Protein AF-A0A356ZD11-F1 (afdb_monomer)

pLDDT: mean 93.84, std 7.94, range [56.38, 97.88]

Foldseek 3Di:
DVPPDDDDPVSVVVVDPDDDDDDPDDDPVNVVPDPDDDDDPQDPVRDDDDDDDDDDPVCVVVVVVVVVVVVVVVD

Sequence (75 aa):
ALDNRPLKFNEFDDKIDQVVFVSATPGDYEIDKSARVVEQIIRPTGLMDPEIEVRPTLNQIDDLMREIREVVDRV

Mean predicted aligned error: 5.63 Å

Solvent-accessible surface area (backbone atoms only — not comparable to full-atom values): 5433 Å² total; per-residue (Å²): 137,83,78,87,64,81,75,52,69,66,66,47,55,78,70,55,90,79,87,85,88,86,64,97,75,72,52,70,69,58,58,74,71,42,95,70,90,85,87,84,83,80,47,98,85,68,69,73,83,80,88,85,84,91,74,68,78,78,65,42,67,62,53,50,56,48,55,52,50,59,56,60,75,72,110

Radius of gyration: 22.37 Å; Cα contacts (8 Å, |Δi|>4): 7; chains: 1; bounding box: 37×28×62 Å

Secondary structure (DSSP, 8-state):
----SPPPHHHH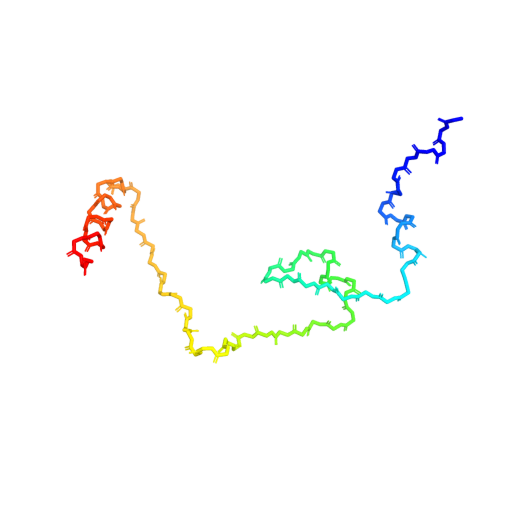HTT-S------SS--HHHHHH-S--------TT-PPPPP-----STTHHHHHHHHHHHHHTT-

Structure (mmCIF, N/CA/C/O backbone):
data_AF-A0A356ZD11-F1
#
_entry.id   AF-A0A356ZD11-F1
#
loop_
_atom_site.group_PDB
_atom_site.id
_atom_site.type_symbol
_atom_site.label_atom_id
_atom_site.label_alt_id
_atom_site.label_comp_id
_atom_site.label_asym_id
_atom_site.label_entity_id
_atom_site.label_seq_id
_atom_site.pdbx_PDB_ins_code
_atom_site.Cartn_x
_atom_site.Cartn_y
_atom_site.Cartn_z
_atom_site.occupancy
_atom_site.B_iso_or_equiv
_atom_site.auth_seq_id
_atom_site.auth_comp_id
_atom_site.auth_asym_id
_atom_site.auth_atom_id
_atom_site.pdbx_PDB_model_num
ATOM 1 N N . ALA A 1 1 ? 9.745 15.137 34.713 1.00 56.38 1 ALA A N 1
ATOM 2 C CA . ALA A 1 1 ? 9.928 15.511 33.292 1.00 56.38 1 ALA A CA 1
ATOM 3 C C . ALA A 1 1 ? 10.135 14.271 32.407 1.00 56.38 1 ALA A C 1
ATOM 5 O O . ALA A 1 1 ? 10.978 14.279 31.522 1.00 56.38 1 ALA A O 1
ATOM 6 N N . LEU A 1 2 ? 9.351 13.213 32.646 1.00 58.25 2 LEU A N 1
ATOM 7 C CA . LEU A 1 2 ? 9.259 12.011 31.798 1.00 58.25 2 LEU A CA 1
ATOM 8 C C . LEU A 1 2 ? 7.964 12.018 30.960 1.00 58.25 2 LEU A C 1
ATOM 10 O O . LEU A 1 2 ? 7.753 11.139 30.132 1.00 58.25 2 LEU A O 1
ATOM 14 N N . ASP A 1 3 ? 7.123 13.034 31.172 1.00 73.38 3 ASP A N 1
ATOM 15 C CA . ASP A 1 3 ? 5.753 13.128 30.661 1.00 73.38 3 ASP A CA 1
ATOM 16 C C . ASP A 1 3 ? 5.643 13.875 29.328 1.00 73.38 3 ASP A C 1
ATOM 18 O O . ASP A 1 3 ? 4.586 13.872 28.709 1.00 73.38 3 ASP A O 1
ATOM 22 N N . ASN A 1 4 ? 6.727 14.504 28.858 1.0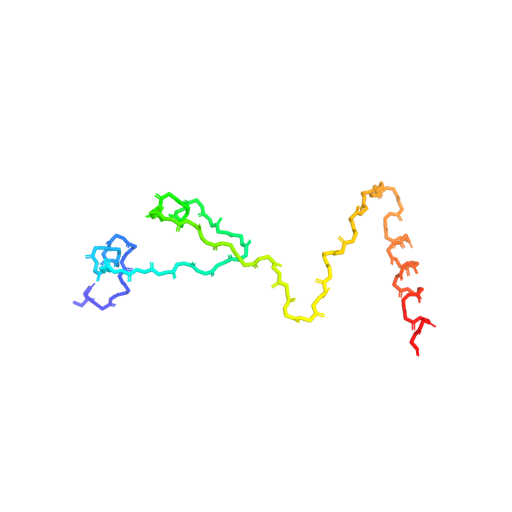0 83.38 4 ASN A N 1
ATOM 23 C CA . ASN A 1 4 ? 6.754 15.164 27.555 1.00 83.38 4 ASN A CA 1
ATOM 24 C C . ASN A 1 4 ? 7.393 14.249 26.509 1.00 83.38 4 ASN A C 1
ATOM 26 O O . ASN A 1 4 ? 8.547 14.427 26.116 1.00 83.38 4 ASN A O 1
ATOM 30 N N . ARG A 1 5 ? 6.640 13.232 26.101 1.00 92.94 5 ARG A N 1
ATOM 31 C CA . ARG A 1 5 ? 7.001 12.345 24.996 1.00 92.94 5 ARG A CA 1
ATOM 32 C C . ARG A 1 5 ? 5.794 12.125 24.085 1.00 92.94 5 ARG A C 1
ATOM 34 O O . ARG A 1 5 ? 4.661 12.302 24.533 1.00 92.94 5 ARG A O 1
ATOM 41 N N . PRO A 1 6 ? 6.010 11.673 22.842 1.00 94.69 6 PRO A N 1
ATOM 42 C CA . PRO A 1 6 ? 4.928 11.169 22.013 1.00 94.69 6 PRO A CA 1
ATOM 43 C C . PRO A 1 6 ? 4.200 10.000 22.685 1.00 94.69 6 PRO A C 1
ATOM 45 O O . PRO A 1 6 ? 4.783 9.257 23.487 1.00 94.69 6 PRO A O 1
ATOM 48 N N . LEU A 1 7 ? 2.931 9.826 22.322 1.00 94.62 7 LEU A N 1
ATOM 49 C CA . LEU A 1 7 ? 2.155 8.654 22.704 1.00 94.62 7 LEU A CA 1
ATOM 50 C C . LEU A 1 7 ? 2.781 7.395 22.101 1.00 94.62 7 LEU A C 1
ATOM 52 O O . LEU A 1 7 ? 3.278 7.398 20.973 1.00 94.62 7 LEU A O 1
ATOM 56 N N . LYS A 1 8 ? 2.740 6.308 22.861 1.00 95.25 8 LYS A N 1
ATOM 57 C CA . LYS A 1 8 ? 2.928 4.967 22.319 1.00 95.25 8 LYS A CA 1
ATOM 58 C C . LYS A 1 8 ? 1.705 4.603 21.488 1.00 95.25 8 LYS A C 1
ATOM 60 O O . LYS A 1 8 ? 0.627 5.163 21.660 1.00 95.25 8 LYS A O 1
ATOM 65 N N . PHE A 1 9 ? 1.876 3.626 20.611 1.00 94.69 9 PHE A N 1
ATOM 66 C CA . PHE A 1 9 ? 0.835 3.217 19.678 1.00 94.69 9 PHE A CA 1
ATOM 67 C C . PHE A 1 9 ? -0.481 2.816 20.361 1.00 94.69 9 PHE A C 1
ATOM 69 O O . PHE A 1 9 ? -1.536 3.291 19.971 1.00 94.69 9 PHE A O 1
ATOM 76 N N . ASN A 1 10 ? -0.413 2.025 21.433 1.00 95.06 10 ASN A N 1
ATOM 77 C CA . ASN A 1 10 ? -1.586 1.641 22.220 1.00 95.06 10 ASN A CA 1
ATOM 78 C C . ASN A 1 10 ? -2.259 2.841 22.910 1.00 95.06 10 ASN A C 1
ATOM 80 O O . ASN A 1 10 ? -3.474 2.953 22.894 1.00 95.06 10 ASN A O 1
ATOM 84 N N . GLU A 1 11 ? -1.472 3.777 23.455 1.00 95.81 11 GLU A N 1
ATOM 85 C CA . GLU A 1 11 ? -1.993 5.004 24.079 1.00 95.81 11 GLU A CA 1
ATOM 86 C C . GLU A 1 11 ? -2.709 5.910 23.065 1.00 95.81 11 GLU A C 1
ATOM 88 O O . GLU A 1 11 ? -3.583 6.690 23.442 1.00 95.81 11 GLU A O 1
ATOM 93 N N . PHE A 1 12 ? -2.299 5.849 21.797 1.00 95.31 12 PHE A N 1
ATOM 94 C CA . PHE A 1 12 ? -2.953 6.534 20.690 1.00 95.31 12 PHE A CA 1
ATOM 95 C C . PHE A 1 12 ? -4.218 5.792 20.242 1.00 95.31 12 PHE A C 1
ATOM 97 O O . PHE A 1 12 ? -5.262 6.428 20.137 1.00 95.31 12 PHE A O 1
ATOM 104 N N . ASP A 1 13 ? -4.146 4.473 20.048 1.00 93.94 13 ASP A N 1
ATOM 105 C CA . ASP A 1 13 ? -5.281 3.645 19.617 1.00 93.94 13 ASP A CA 1
ATOM 106 C C . ASP A 1 13 ? -6.450 3.709 20.614 1.00 93.94 13 ASP A C 1
ATOM 108 O O . ASP A 1 13 ? -7.589 3.922 20.213 1.00 93.94 13 ASP A O 1
ATOM 112 N N . ASP A 1 14 ? -6.165 3.680 21.921 1.00 95.19 14 ASP A N 1
ATOM 113 C CA . ASP A 1 14 ? -7.177 3.808 22.984 1.00 95.19 14 ASP A CA 1
ATOM 114 C C . ASP A 1 14 ? -7.878 5.182 23.007 1.00 95.19 14 ASP A C 1
ATOM 116 O O . ASP A 1 14 ? -8.914 5.353 23.651 1.00 95.19 14 ASP A O 1
ATOM 120 N N . LYS A 1 15 ? -7.301 6.199 22.353 1.00 95.94 15 LYS A N 1
ATOM 121 C CA . LYS A 1 15 ? -7.858 7.561 22.282 1.00 95.94 15 LYS A CA 1
ATOM 122 C C . LYS A 1 15 ? -8.655 7.819 21.007 1.00 95.94 15 LYS A C 1
ATOM 124 O O . LYS A 1 15 ? -9.238 8.897 20.882 1.00 95.94 15 LYS A O 1
ATOM 129 N N . ILE A 1 16 ? -8.661 6.880 20.068 1.00 94.38 16 ILE A N 1
ATOM 130 C CA . ILE A 1 16 ? -9.360 7.007 18.794 1.0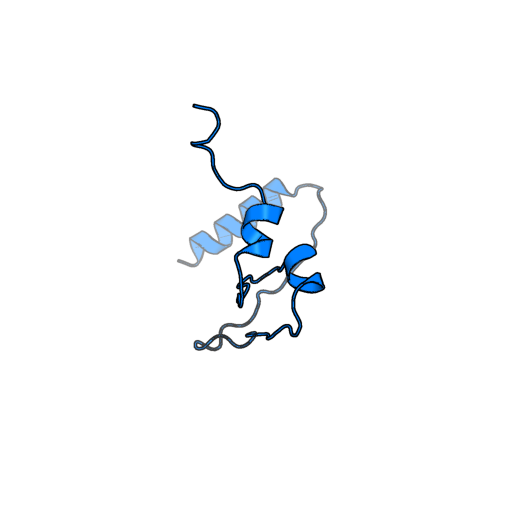0 94.38 16 ILE A CA 1
ATOM 131 C C . ILE A 1 16 ? -10.717 6.324 18.906 1.00 94.38 16 ILE A C 1
ATOM 133 O O . ILE A 1 16 ? -10.806 5.137 19.192 1.00 94.38 16 ILE A O 1
ATOM 137 N N . ASP A 1 17 ? -11.774 7.081 18.627 1.00 93.75 17 ASP A N 1
ATOM 138 C CA . ASP A 1 17 ? -13.136 6.545 18.558 1.00 93.75 17 ASP A CA 1
ATOM 139 C C . ASP A 1 17 ? -13.449 6.000 17.152 1.00 93.75 17 ASP A C 1
ATOM 141 O O . ASP A 1 17 ? -13.856 4.855 16.976 1.00 93.75 17 ASP A O 1
ATOM 145 N N . GLN A 1 18 ? -13.175 6.800 16.115 1.00 95.31 18 GLN A N 1
ATOM 146 C CA . GLN A 1 18 ? -13.335 6.408 14.715 1.00 95.31 18 GLN A CA 1
ATOM 147 C C . GLN A 1 18 ? -12.152 6.895 13.882 1.00 95.31 18 GLN A C 1
ATOM 149 O O . GLN A 1 18 ? -11.691 8.028 14.031 1.00 95.31 18 GLN A O 1
ATOM 154 N N . VAL A 1 19 ? -11.680 6.046 12.971 1.00 95.81 19 VAL A N 1
ATOM 155 C CA . VAL A 1 19 ? -10.572 6.346 12.061 1.00 95.81 19 VAL A CA 1
ATOM 156 C C . VAL A 1 19 ? -10.824 5.717 10.698 1.00 95.81 19 VAL A C 1
ATOM 158 O O . VAL A 1 19 ? -11.425 4.649 10.595 1.00 95.81 19 VAL A O 1
ATOM 161 N N . VAL A 1 20 ? -10.369 6.399 9.648 1.00 96.75 20 VAL A N 1
ATOM 162 C CA . VAL A 1 20 ? -10.348 5.884 8.278 1.00 96.75 20 VAL A CA 1
ATOM 163 C C . VAL A 1 20 ? -8.892 5.793 7.843 1.00 96.75 20 VAL A C 1
ATOM 165 O O . VAL A 1 20 ? -8.200 6.810 7.787 1.00 96.75 20 VAL A O 1
ATOM 168 N N . PHE A 1 21 ? -8.436 4.582 7.540 1.00 97.38 21 PHE A N 1
ATOM 169 C CA . PHE A 1 21 ? -7.117 4.342 6.962 1.00 97.38 21 PHE A CA 1
ATOM 170 C C . PHE A 1 21 ? -7.183 4.526 5.442 1.00 97.38 21 PHE A C 1
ATOM 172 O O . PHE A 1 21 ? -8.098 4.017 4.795 1.00 97.38 21 PHE A O 1
ATOM 179 N N . VAL A 1 22 ? -6.240 5.279 4.871 1.00 97.56 22 VAL A N 1
ATOM 180 C CA . VAL A 1 22 ? -6.205 5.586 3.432 1.00 97.56 22 VAL A CA 1
ATOM 181 C C . VAL A 1 22 ? -4.838 5.206 2.880 1.00 97.56 22 VAL A C 1
ATOM 183 O O . VAL A 1 22 ? -3.849 5.892 3.123 1.00 97.56 22 VAL A O 1
ATOM 186 N N . SER A 1 23 ? -4.794 4.113 2.121 1.00 97.25 23 SER A N 1
ATOM 187 C CA . SER A 1 23 ? -3.584 3.593 1.484 1.00 97.25 23 SER A CA 1
ATOM 188 C C . SER A 1 23 ? -3.946 2.836 0.205 1.00 97.25 23 SER A C 1
ATOM 190 O O . SER A 1 23 ? -5.006 2.220 0.129 1.00 97.25 23 SER A O 1
ATOM 192 N N . ALA A 1 24 ? -3.058 2.861 -0.794 1.00 96.69 24 ALA A N 1
ATOM 193 C CA . ALA A 1 24 ? -3.159 1.987 -1.968 1.00 96.69 24 ALA A CA 1
ATOM 194 C C . ALA A 1 24 ? -2.701 0.547 -1.659 1.00 96.69 24 ALA A C 1
ATOM 196 O O . ALA A 1 24 ? -3.045 -0.384 -2.379 1.00 96.69 24 ALA A O 1
ATOM 197 N N . THR A 1 25 ? -1.924 0.375 -0.587 1.00 96.69 25 THR A N 1
ATOM 198 C CA . THR A 1 25 ? -1.383 -0.901 -0.106 1.00 96.69 25 THR A CA 1
ATOM 199 C C . THR A 1 25 ? -1.513 -0.923 1.422 1.00 96.69 25 THR A C 1
ATOM 201 O O . THR A 1 25 ? -0.546 -0.580 2.112 1.00 96.69 25 THR A O 1
ATOM 204 N N . PRO A 1 26 ? -2.714 -1.190 1.968 1.00 96.62 26 PRO A N 1
ATOM 205 C CA . PRO A 1 26 ? -2.920 -1.196 3.413 1.00 96.62 26 PRO A CA 1
ATOM 206 C C . PRO A 1 26 ? -2.062 -2.282 4.072 1.00 96.62 26 PRO A C 1
ATOM 208 O O . PRO A 1 26 ? -1.925 -3.383 3.537 1.00 96.62 26 PRO A O 1
ATOM 211 N N . GLY A 1 27 ? -1.456 -1.957 5.212 1.00 96.50 27 GLY A N 1
ATOM 212 C CA . GLY A 1 27 ? -0.691 -2.905 6.018 1.00 96.50 27 GLY A CA 1
ATOM 213 C C . GLY A 1 27 ? -1.588 -3.767 6.907 1.00 96.50 27 GLY A C 1
ATOM 214 O O . GLY A 1 27 ? -2.754 -3.442 7.133 1.00 96.50 27 GLY A O 1
ATOM 215 N N . ASP A 1 28 ? -1.020 -4.833 7.475 1.00 97.31 28 ASP A N 1
ATOM 216 C CA . ASP A 1 28 ? -1.761 -5.829 8.267 1.00 97.31 28 ASP A CA 1
ATOM 217 C C . ASP A 1 28 ? -2.609 -5.199 9.385 1.00 97.31 28 ASP A C 1
ATOM 219 O O . ASP A 1 28 ? -3.784 -5.518 9.526 1.00 97.31 28 ASP A O 1
ATOM 223 N N . TYR A 1 29 ? -2.057 -4.223 10.122 1.00 95.75 29 TYR A N 1
ATOM 224 C CA . TYR A 1 29 ? -2.789 -3.521 11.185 1.00 95.75 29 TYR A CA 1
ATOM 225 C C . TYR A 1 29 ? -4.073 -2.847 10.684 1.00 95.75 29 TYR A C 1
ATOM 227 O O . TYR A 1 29 ? -5.113 -2.913 11.337 1.00 95.75 29 TYR A O 1
ATOM 235 N N . GLU A 1 30 ? -3.997 -2.176 9.534 1.00 96.06 30 GLU A N 1
ATOM 236 C CA . GLU A 1 30 ? -5.121 -1.434 8.964 1.00 96.06 30 GLU A CA 1
ATOM 237 C C . GLU A 1 30 ? -6.204 -2.404 8.493 1.00 96.06 30 GLU A C 1
ATOM 239 O O . GLU A 1 30 ? -7.387 -2.142 8.702 1.00 96.06 30 GLU A O 1
ATOM 244 N N . ILE A 1 31 ? -5.804 -3.539 7.911 1.00 95.38 31 ILE A N 1
ATOM 245 C CA . ILE A 1 31 ? -6.707 -4.600 7.453 1.00 95.38 31 ILE A CA 1
ATOM 246 C C . ILE A 1 31 ? -7.406 -5.256 8.648 1.00 95.38 31 ILE A C 1
ATOM 248 O O . ILE A 1 31 ? -8.634 -5.324 8.666 1.00 95.38 31 ILE A O 1
ATOM 252 N N . ASP A 1 32 ? -6.647 -5.673 9.662 1.00 95.69 32 ASP A N 1
ATOM 253 C CA . ASP A 1 32 ? -7.161 -6.412 10.820 1.00 95.69 32 ASP A CA 1
ATOM 254 C C . ASP A 1 32 ? -8.068 -5.556 11.714 1.00 95.69 32 ASP A C 1
ATOM 256 O O . ASP A 1 32 ? -9.060 -6.042 12.264 1.00 95.69 32 ASP A O 1
ATOM 260 N N . LYS A 1 33 ? -7.743 -4.267 11.876 1.00 94.44 33 LYS A N 1
ATOM 261 C CA . LYS A 1 33 ? -8.525 -3.332 12.701 1.00 94.44 33 LYS A CA 1
ATOM 262 C C . LYS A 1 33 ? -9.798 -2.859 11.991 1.00 94.44 33 LYS A C 1
ATOM 264 O O . LYS A 1 33 ? -10.763 -2.474 12.656 1.00 94.44 33 LYS A O 1
ATOM 269 N N . SER A 1 34 ? -9.812 -2.841 10.658 1.00 95.94 34 SER A N 1
ATOM 270 C CA . SER A 1 34 ? -10.919 -2.273 9.888 1.00 95.94 34 SER A CA 1
ATOM 271 C C . SER A 1 34 ? -12.153 -3.167 9.918 1.00 95.94 34 SER A C 1
ATOM 273 O O . SER A 1 34 ? -12.140 -4.300 9.452 1.00 95.94 34 SER A O 1
ATOM 275 N N . ALA A 1 35 ? -13.285 -2.609 10.348 1.00 95.81 35 ALA A N 1
ATOM 276 C CA . ALA A 1 35 ? -14.575 -3.288 10.210 1.00 95.81 35 ALA A CA 1
ATOM 277 C C . ALA A 1 35 ? -14.972 -3.500 8.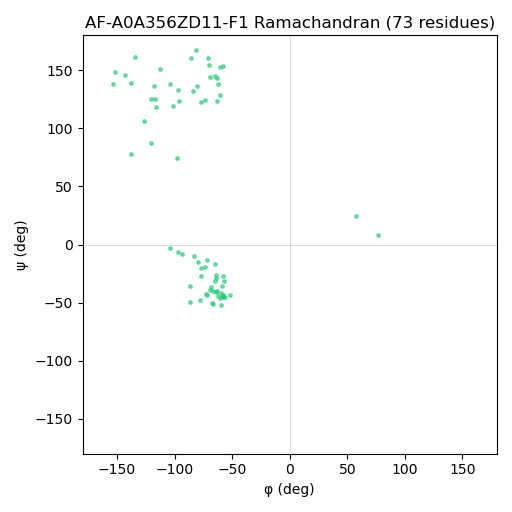735 1.00 95.81 35 ALA A C 1
ATOM 279 O O . ALA A 1 35 ? -15.745 -4.403 8.414 1.00 95.81 35 ALA A O 1
ATOM 280 N N . ARG A 1 36 ? -14.477 -2.641 7.833 1.00 95.88 36 ARG A N 1
ATOM 281 C CA . ARG A 1 36 ? -14.708 -2.724 6.392 1.00 95.88 36 ARG A CA 1
ATOM 282 C C . ARG A 1 36 ? -13.568 -2.068 5.624 1.00 95.88 36 ARG A C 1
ATOM 284 O O . ARG A 1 36 ? -13.174 -0.953 5.947 1.00 95.88 36 ARG A O 1
ATOM 291 N N . VAL A 1 37 ? -13.148 -2.717 4.543 1.00 96.00 37 VAL A N 1
ATOM 292 C CA . VAL A 1 37 ? -12.274 -2.135 3.519 1.00 96.00 37 VAL A CA 1
ATOM 293 C C . VAL A 1 37 ? -13.138 -1.623 2.362 1.00 96.00 37 VAL A C 1
ATOM 295 O O . VAL A 1 37 ? -14.073 -2.301 1.923 1.00 96.00 37 VAL A O 1
ATOM 298 N N . VAL A 1 38 ? -12.872 -0.398 1.905 1.00 97.00 38 VAL A N 1
ATOM 299 C CA . VAL A 1 38 ? -13.551 0.230 0.762 1.00 97.00 38 VAL A CA 1
ATOM 300 C C . VAL A 1 38 ? -12.507 0.559 -0.294 1.00 97.00 38 VAL A C 1
ATOM 302 O O . VAL A 1 38 ? -11.543 1.261 -0.007 1.00 97.00 38 VAL A O 1
ATOM 305 N N . GLU A 1 39 ? -12.713 0.068 -1.513 1.00 96.31 39 GLU A N 1
ATOM 306 C CA . GLU A 1 39 ? -11.753 0.213 -2.606 1.00 96.31 39 GLU A CA 1
ATOM 307 C C . GLU A 1 39 ? -12.197 1.279 -3.612 1.00 96.31 39 GLU A C 1
ATOM 309 O O . GLU A 1 39 ? -13.363 1.342 -4.011 1.00 96.31 39 GLU A O 1
ATOM 314 N N . GLN A 1 40 ? -11.241 2.092 -4.064 1.00 96.31 40 GLN A N 1
ATOM 315 C CA . GLN A 1 40 ? -11.416 3.046 -5.156 1.00 96.31 40 GLN A CA 1
ATOM 316 C C . GLN A 1 40 ? -10.421 2.724 -6.277 1.00 96.31 40 GLN A C 1
ATOM 318 O O . GLN A 1 40 ? -9.319 3.264 -6.320 1.00 96.31 40 GLN A O 1
ATOM 323 N N . ILE A 1 41 ? -10.825 1.832 -7.186 1.00 93.62 41 ILE A N 1
ATOM 324 C CA . ILE A 1 41 ? -9.974 1.350 -8.289 1.00 93.62 41 ILE A 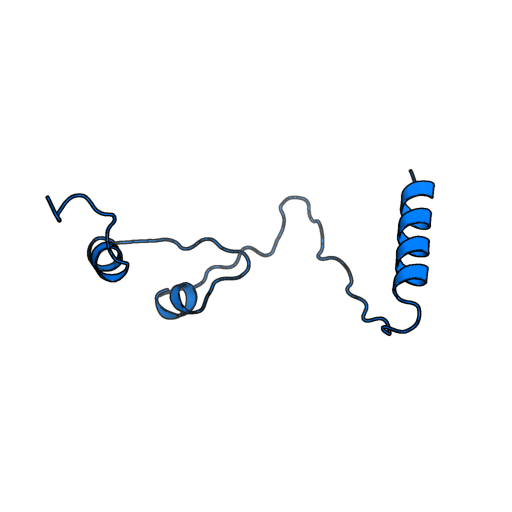CA 1
ATOM 325 C C . ILE A 1 41 ? -10.057 2.261 -9.522 1.00 93.62 41 ILE A C 1
ATOM 327 O O . ILE A 1 41 ? -9.074 2.482 -10.225 1.00 93.62 41 ILE A O 1
ATOM 331 N N . ILE A 1 42 ? -11.238 2.817 -9.799 1.00 94.44 42 ILE A N 1
ATOM 332 C CA . ILE A 1 42 ? -11.468 3.593 -11.020 1.00 94.44 42 ILE A CA 1
ATOM 333 C C . ILE A 1 42 ? -10.867 4.995 -10.888 1.00 94.44 42 ILE A C 1
ATOM 335 O O . ILE A 1 42 ? -11.239 5.769 -10.001 1.00 94.44 42 ILE A O 1
ATOM 339 N N . ARG A 1 43 ? -9.965 5.347 -11.812 1.00 96.88 43 ARG A N 1
ATOM 340 C CA . ARG A 1 43 ? -9.398 6.699 -11.911 1.00 96.88 43 ARG A CA 1
ATOM 341 C C . ARG A 1 43 ? -10.368 7.632 -12.644 1.00 96.88 43 ARG A C 1
ATOM 343 O O . ARG A 1 43 ? -10.853 7.255 -13.711 1.00 96.88 43 ARG A O 1
ATOM 350 N N . PRO A 1 44 ? -10.588 8.873 -12.167 1.00 96.25 44 PRO A N 1
ATOM 351 C CA . PRO A 1 44 ? -11.489 9.823 -12.830 1.00 96.25 44 PRO A CA 1
ATOM 352 C C . PRO A 1 44 ? -11.124 10.139 -14.289 1.00 96.25 44 PRO A C 1
ATOM 354 O O . PRO A 1 44 ? -11.992 10.478 -15.083 1.00 96.25 44 PRO A O 1
ATOM 357 N N . THR A 1 45 ? -9.844 10.022 -14.648 1.00 96.62 45 THR A N 1
ATOM 358 C CA . THR A 1 45 ? -9.327 10.262 -16.004 1.00 96.62 45 THR A CA 1
ATOM 359 C C . THR A 1 45 ? -9.480 9.067 -16.948 1.00 96.62 45 THR A C 1
ATOM 361 O O . THR A 1 45 ? -9.206 9.205 -18.135 1.00 96.62 45 THR A O 1
ATOM 364 N N . GLY A 1 46 ? -9.864 7.890 -16.442 1.00 93.88 46 GLY A N 1
ATOM 365 C CA . GLY A 1 46 ? -9.923 6.652 -17.224 1.00 93.88 46 GLY A CA 1
ATOM 366 C C . GLY A 1 46 ? -8.564 5.996 -17.501 1.00 93.88 46 GLY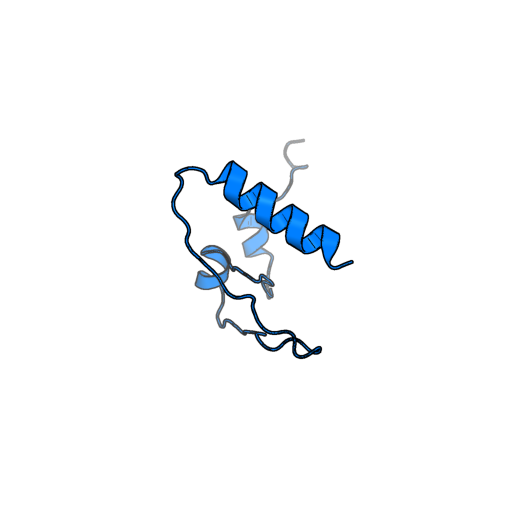 A C 1
ATOM 367 O O . GLY A 1 46 ? -8.503 5.040 -18.268 1.00 93.88 46 GLY A O 1
ATOM 368 N N . LEU A 1 47 ? -7.473 6.481 -16.893 1.00 95.38 47 LEU A N 1
ATOM 369 C CA . LEU A 1 47 ? -6.151 5.856 -17.021 1.00 95.38 47 LEU A CA 1
ATOM 370 C C . LEU A 1 47 ? -6.176 4.414 -16.495 1.00 95.38 47 LEU A C 1
ATOM 372 O O . LEU A 1 47 ? -6.574 4.184 -15.350 1.00 95.38 47 LEU A O 1
ATOM 376 N N . MET A 1 48 ? -5.690 3.474 -17.303 1.00 94.56 48 MET A N 1
ATOM 377 C CA . MET A 1 48 ? -5.561 2.059 -16.941 1.00 94.56 48 MET A CA 1
ATOM 378 C C . MET A 1 48 ? -4.249 1.782 -16.201 1.00 94.56 48 MET A C 1
ATOM 380 O O . MET A 1 48 ? -3.324 2.596 -16.231 1.00 94.56 48 MET A O 1
ATOM 384 N N . ASP A 1 49 ? -4.182 0.662 -15.486 1.00 94.62 49 ASP A N 1
ATOM 385 C CA . ASP A 1 49 ? -2.920 0.180 -14.918 1.00 94.62 49 ASP A CA 1
ATOM 386 C C . ASP A 1 49 ? -1.937 -0.198 -16.038 1.00 94.62 49 ASP A C 1
ATOM 388 O O . ASP A 1 49 ? -2.374 -0.641 -17.104 1.00 94.62 49 ASP A O 1
ATOM 392 N N . PRO A 1 50 ? -0.625 0.026 -15.841 1.00 95.50 50 PRO A N 1
ATOM 393 C CA . PRO A 1 50 ? 0.375 -0.289 -16.851 1.00 95.50 50 PRO A CA 1
ATOM 394 C C . PRO A 1 50 ? 0.547 -1.803 -17.013 1.00 95.50 50 PRO A C 1
ATOM 396 O O . PRO A 1 50 ? 0.339 -2.576 -16.077 1.00 95.50 50 PRO A O 1
ATOM 399 N N . GLU A 1 51 ? 0.988 -2.222 -18.196 1.00 96.06 51 GLU A N 1
ATOM 400 C CA . GLU A 1 51 ? 1.407 -3.603 -18.435 1.00 96.06 51 GLU A CA 1
ATOM 401 C C . GLU A 1 51 ? 2.710 -3.910 -17.676 1.00 96.06 51 GLU A C 1
ATOM 403 O O . GLU A 1 51 ? 3.581 -3.050 -17.533 1.00 96.06 51 GLU A O 1
ATOM 408 N N . ILE A 1 52 ? 2.837 -5.141 -17.168 1.00 96.62 52 ILE A N 1
ATOM 409 C CA . ILE A 1 52 ? 4.002 -5.600 -16.401 1.00 96.62 52 ILE A CA 1
ATOM 410 C C . ILE A 1 52 ? 4.681 -6.740 -17.161 1.00 96.62 52 ILE A C 1
ATOM 412 O O . ILE A 1 52 ? 4.057 -7.762 -17.445 1.00 96.62 52 ILE A O 1
ATOM 416 N N . GLU A 1 53 ? 5.981 -6.593 -17.420 1.00 96.00 53 GLU A N 1
ATOM 417 C CA . GLU A 1 53 ? 6.821 -7.603 -18.066 1.00 96.00 53 GLU A CA 1
ATOM 418 C C . GLU A 1 53 ? 7.946 -8.064 -17.129 1.00 96.00 53 GLU A C 1
ATOM 420 O O . GLU A 1 53 ? 8.620 -7.251 -16.496 1.00 96.00 53 GLU A O 1
ATOM 425 N N . VAL A 1 54 ? 8.192 -9.377 -17.065 1.00 96.50 54 VAL A N 1
ATOM 426 C CA . VAL A 1 54 ? 9.326 -9.952 -16.325 1.00 96.50 54 VAL A CA 1
ATOM 427 C C . VAL A 1 54 ? 10.432 -10.306 -17.315 1.00 96.50 54 VAL A C 1
ATOM 429 O O . VAL A 1 54 ? 10.231 -11.141 -18.196 1.00 96.50 54 VAL A O 1
ATOM 432 N N . ARG A 1 55 ? 11.611 -9.691 -17.163 1.00 95.31 55 ARG A N 1
ATOM 433 C CA . ARG A 1 55 ? 12.771 -9.889 -18.048 1.00 95.31 55 ARG A CA 1
ATOM 434 C C . ARG A 1 55 ? 13.927 -10.590 -17.309 1.00 95.31 55 ARG A C 1
ATOM 436 O O . ARG A 1 55 ? 14.038 -10.450 -16.089 1.00 95.31 55 ARG A O 1
ATOM 443 N N . PRO A 1 56 ? 14.783 -11.370 -18.001 1.00 96.50 56 PRO A N 1
ATOM 444 C CA . PRO A 1 56 ? 15.961 -11.985 -17.389 1.00 96.50 56 PRO A CA 1
ATOM 445 C C . PRO A 1 56 ? 16.937 -10.943 -16.831 1.00 96.50 56 PRO A C 1
ATOM 447 O O . PRO A 1 56 ? 17.059 -9.844 -17.359 1.00 96.50 56 PRO A O 1
ATOM 450 N N . THR A 1 57 ? 17.713 -11.322 -15.814 1.00 96.88 57 THR A N 1
ATOM 451 C CA . THR A 1 57 ? 18.763 -10.4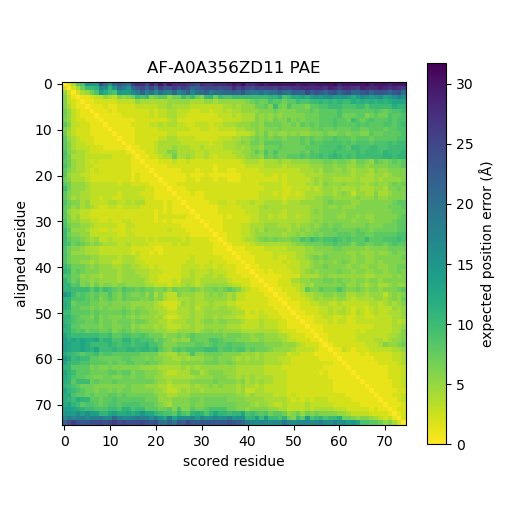52 -15.251 1.00 96.88 57 THR A CA 1
ATOM 452 C C . THR A 1 57 ? 19.991 -10.323 -16.160 1.00 96.88 57 THR A C 1
ATOM 454 O O . THR A 1 57 ? 20.778 -9.383 -16.027 1.00 96.88 57 THR A O 1
ATOM 457 N N . LEU A 1 58 ? 20.174 -11.262 -17.097 1.00 97.38 58 LEU A N 1
ATOM 458 C CA . LEU A 1 58 ? 21.260 -11.229 -18.072 1.00 97.38 58 LEU A CA 1
ATOM 459 C C . LEU A 1 58 ? 21.109 -10.001 -18.981 1.00 97.38 58 LEU A C 1
ATOM 461 O O . LEU A 1 58 ? 20.088 -9.848 -19.642 1.00 97.38 58 LEU A O 1
ATOM 465 N N . ASN A 1 59 ? 22.140 -9.154 -19.031 1.00 95.81 59 ASN A N 1
ATOM 466 C CA . ASN A 1 59 ? 22.161 -7.899 -19.798 1.00 95.81 59 ASN A CA 1
ATOM 467 C C . ASN A 1 59 ? 21.037 -6.903 -19.435 1.00 95.81 59 ASN A C 1
ATOM 469 O O . ASN A 1 59 ? 20.701 -6.036 -20.238 1.00 95.81 59 ASN A O 1
ATOM 473 N N . GLN A 1 60 ? 20.489 -6.971 -18.214 1.00 97.00 60 GLN A N 1
ATOM 474 C CA . GLN A 1 60 ? 19.380 -6.108 -17.774 1.00 97.00 60 GLN A CA 1
ATOM 475 C C . GLN A 1 60 ? 19.677 -4.601 -17.880 1.00 97.00 60 GLN A C 1
ATOM 477 O O . GLN A 1 60 ? 18.774 -3.804 -18.106 1.00 97.00 60 GLN A O 1
ATOM 482 N N . ILE A 1 61 ? 20.944 -4.198 -17.710 1.00 97.44 61 ILE A N 1
ATOM 483 C CA . ILE A 1 61 ? 21.341 -2.786 -17.783 1.00 97.44 61 ILE A CA 1
ATOM 484 C C . ILE A 1 61 ? 21.292 -2.293 -19.229 1.00 97.44 61 ILE A C 1
ATOM 486 O O . ILE A 1 61 ? 20.777 -1.209 -19.481 1.00 97.44 61 ILE A O 1
ATOM 490 N N . ASP A 1 62 ? 21.788 -3.089 -20.177 1.00 97.25 62 ASP A N 1
ATOM 491 C CA . ASP A 1 62 ? 21.768 -2.728 -21.596 1.00 97.25 62 ASP A CA 1
ATOM 492 C C . ASP A 1 62 ? 20.334 -2.668 -22.131 1.00 97.25 62 ASP A C 1
ATOM 494 O O . ASP A 1 62 ? 19.990 -1.744 -22.869 1.00 97.25 62 ASP A O 1
ATOM 498 N N . ASP A 1 63 ? 19.495 -3.618 -21.708 1.00 96.56 63 ASP A N 1
ATOM 499 C CA . ASP A 1 63 ? 18.065 -3.647 -22.015 1.00 96.56 63 ASP A CA 1
ATOM 500 C C . ASP A 1 63 ? 17.361 -2.385 -21.493 1.00 96.56 63 ASP A C 1
ATOM 502 O O . ASP A 1 63 ? 16.763 -1.648 -22.276 1.00 96.56 63 ASP A O 1
ATOM 506 N N . LEU A 1 64 ? 17.547 -2.048 -20.211 1.00 96.88 64 LEU A N 1
ATOM 507 C CA . LEU A 1 64 ? 17.001 -0.828 -19.606 1.00 96.88 64 LEU A CA 1
ATOM 508 C C . LEU A 1 64 ? 17.467 0.444 -20.330 1.00 96.88 64 LEU A C 1
ATOM 510 O O . LEU A 1 64 ? 16.669 1.340 -20.600 1.00 96.88 64 LEU A O 1
ATOM 514 N N . MET A 1 65 ? 18.759 0.538 -20.656 1.00 97.88 65 MET A N 1
ATOM 515 C CA . MET A 1 65 ? 19.308 1.703 -21.351 1.00 97.88 65 MET A CA 1
ATOM 516 C C . MET A 1 65 ? 18.741 1.857 -22.764 1.00 97.88 65 MET A C 1
ATOM 518 O O . MET A 1 65 ? 18.613 2.989 -23.237 1.00 97.88 65 MET A O 1
ATOM 522 N N . ARG A 1 66 ? 18.404 0.755 -23.443 1.00 96.56 66 ARG A N 1
ATOM 523 C CA . ARG A 1 66 ? 17.719 0.791 -24.740 1.00 96.56 66 ARG A CA 1
ATOM 524 C C . ARG A 1 66 ? 16.296 1.333 -24.590 1.00 96.56 66 ARG A C 1
ATOM 526 O O . ARG A 1 66 ? 15.975 2.294 -25.279 1.00 96.56 66 ARG A O 1
ATOM 533 N N . GLU A 1 67 ? 15.505 0.807 -23.651 1.00 95.94 67 GLU A N 1
ATOM 534 C CA . GLU A 1 67 ? 14.125 1.271 -23.400 1.00 95.94 67 GLU A CA 1
ATOM 535 C C . GLU A 1 67 ? 14.074 2.768 -23.054 1.00 95.94 67 GLU A C 1
ATOM 537 O O . GLU A 1 67 ? 13.255 3.514 -23.586 1.00 95.94 67 GLU A O 1
ATOM 542 N N . ILE A 1 68 ? 14.993 3.243 -22.204 1.00 96.88 68 ILE A N 1
ATOM 543 C CA . ILE A 1 68 ? 15.069 4.668 -21.846 1.00 96.88 68 ILE A CA 1
ATOM 544 C C . ILE A 1 68 ? 15.327 5.532 -23.086 1.00 96.88 68 ILE A C 1
ATOM 546 O O . ILE A 1 68 ? 14.656 6.548 -23.263 1.00 96.88 68 ILE A O 1
ATOM 550 N N . ARG A 1 69 ? 16.281 5.147 -23.947 1.00 97.44 69 ARG A N 1
ATOM 551 C CA . ARG A 1 69 ? 16.579 5.896 -25.181 1.00 97.44 69 ARG A CA 1
ATOM 552 C C . ARG A 1 69 ? 15.378 5.918 -26.120 1.00 97.44 69 ARG A C 1
ATOM 554 O O . ARG A 1 69 ? 15.020 6.985 -26.599 1.00 97.44 69 ARG A O 1
ATOM 561 N N . GLU A 1 70 ? 14.712 4.779 -26.301 1.00 96.75 70 GLU A N 1
ATOM 562 C CA . GLU A 1 70 ? 13.506 4.692 -27.129 1.00 96.75 70 GLU A CA 1
ATOM 563 C C . GLU A 1 70 ? 12.382 5.609 -26.638 1.00 96.75 70 GLU A C 1
ATOM 565 O O . GLU A 1 70 ? 11.651 6.164 -27.453 1.00 96.75 70 GLU A O 1
ATOM 570 N N . VAL A 1 71 ? 12.226 5.784 -25.323 1.00 96.06 71 VAL A N 1
ATOM 571 C CA . VAL A 1 71 ? 11.234 6.711 -24.760 1.00 96.06 71 VAL A CA 1
ATOM 572 C C . VAL A 1 71 ? 11.648 8.168 -24.957 1.00 96.06 71 VAL A C 1
ATOM 574 O O . VAL A 1 71 ? 10.802 8.981 -25.319 1.00 96.06 71 VAL A O 1
ATOM 577 N N . VAL A 1 72 ? 12.921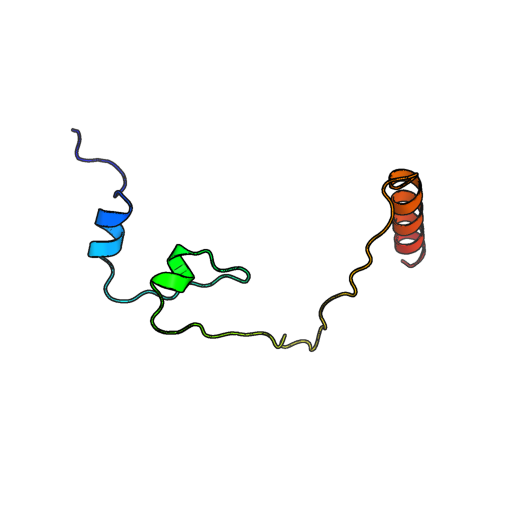 8.507 -24.736 1.00 96.19 72 VAL A N 1
ATOM 578 C CA . VAL A 1 72 ? 13.427 9.880 -24.922 1.00 96.19 72 VAL A CA 1
ATOM 579 C C . VAL A 1 72 ? 13.302 10.321 -26.380 1.00 96.19 72 VAL A C 1
ATOM 581 O O . VAL A 1 72 ? 12.877 11.444 -26.625 1.00 96.19 72 VAL A O 1
ATOM 584 N N . ASP A 1 73 ? 13.588 9.434 -27.333 1.00 95.06 73 ASP A N 1
ATOM 585 C CA . ASP A 1 73 ? 13.522 9.732 -28.770 1.00 95.06 73 ASP A CA 1
ATOM 586 C C . ASP A 1 73 ? 12.078 9.882 -29.301 1.00 95.06 73 ASP A C 1
ATOM 588 O O . ASP A 1 73 ? 11.875 10.351 -30.421 1.00 95.06 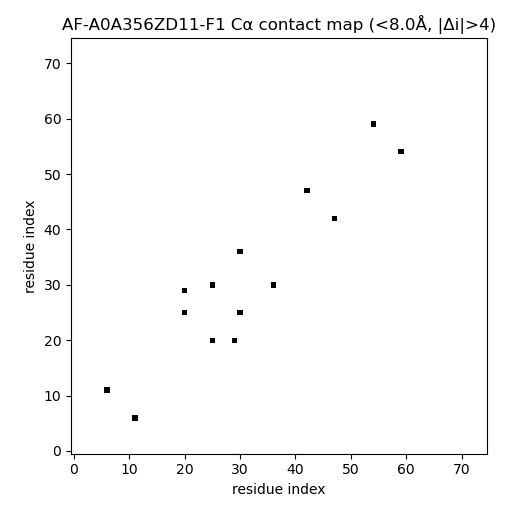73 ASP A O 1
ATOM 592 N N . ARG A 1 74 ? 11.058 9.476 -28.526 1.00 87.75 74 ARG A N 1
ATOM 593 C CA . ARG A 1 74 ? 9.631 9.656 -28.874 1.00 87.75 74 ARG A CA 1
ATOM 594 C C . ARG A 1 74 ? 9.109 11.067 -28.587 1.00 87.75 74 ARG A C 1
ATOM 596 O O . ARG A 1 74 ? 8.002 11.377 -29.034 1.00 87.75 74 ARG A O 1
ATOM 603 N N . VAL A 1 75 ? 9.843 11.862 -27.808 1.00 60.50 75 VAL A N 1
ATOM 604 C CA . VAL A 1 75 ? 9.480 13.230 -27.395 1.00 60.50 75 VAL A CA 1
ATOM 605 C C . VAL A 1 75 ? 10.111 14.243 -28.340 1.00 60.50 75 VAL A C 1
ATOM 607 O O . VAL A 1 75 ? 9.379 15.174 -28.744 1.00 60.50 75 VAL A O 1
#